Protein AF-A0A9P6PIM6-F1 (afdb_monomer_lite)

Secondary structure (DSSP, 8-state):
------PPP----THHHHHHHHHHHHHHHHHHHHHHHHHHHHH--SHHHHHHHHHHHHHHHHHHHHHHHHHHHTPPP-GGG--PPPTTTS--GGGS--

Structure (mmCIF, N/CA/C/O backbone):
data_AF-A0A9P6PIM6-F1
#
_entry.id   AF-A0A9P6PIM6-F1
#
loop_
_atom_site.group_PDB
_atom_site.id
_atom_site.type_symbol
_atom_site.label_atom_id
_atom_site.label_alt_id
_atom_site.label_comp_id
_atom_site.label_asym_id
_atom_site.label_entity_id
_atom_site.label_seq_id
_atom_site.pdbx_PDB_ins_code
_atom_site.Cartn_x
_atom_site.Cartn_y
_atom_site.Cartn_z
_atom_site.occupancy
_atom_site.B_iso_or_equiv
_atom_site.auth_seq_id
_atom_site.auth_comp_id
_atom_site.auth_asym_id
_atom_site.auth_atom_id
_atom_site.pdbx_PDB_model_num
ATOM 1 N N . MET A 1 1 ? -20.432 -66.071 -6.586 1.00 39.59 1 MET A N 1
ATOM 2 C CA . MET A 1 1 ? -20.628 -64.933 -5.663 1.00 39.59 1 MET A CA 1
ATOM 3 C C . MET A 1 1 ? -19.255 -64.461 -5.221 1.00 39.59 1 MET A C 1
ATOM 5 O O . MET A 1 1 ? -18.660 -65.080 -4.353 1.00 39.59 1 MET A O 1
ATOM 9 N N . THR A 1 2 ? -18.715 -63.444 -5.885 1.00 38.97 2 THR A N 1
ATOM 10 C CA . THR A 1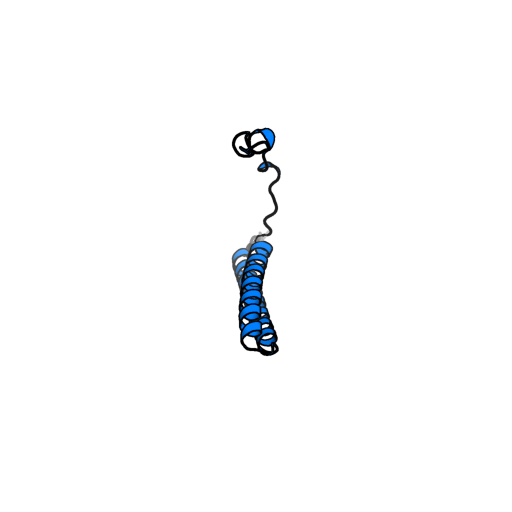 2 ? -17.428 -62.814 -5.556 1.00 38.97 2 THR A CA 1
ATOM 11 C C . THR A 1 2 ? -17.715 -61.350 -5.256 1.00 38.97 2 THR A C 1
ATOM 13 O O . THR A 1 2 ? -18.260 -60.645 -6.100 1.00 38.97 2 THR A O 1
ATOM 16 N N . THR A 1 3 ? -17.454 -60.936 -4.022 1.00 46.47 3 THR A N 1
ATOM 17 C CA . THR A 1 3 ? -17.690 -59.584 -3.512 1.00 46.47 3 THR A CA 1
ATOM 18 C C . THR A 1 3 ? -16.575 -58.659 -3.984 1.00 46.47 3 THR A C 1
ATOM 20 O O . THR A 1 3 ? -15.428 -58.836 -3.576 1.00 46.47 3 THR A O 1
ATOM 23 N N . ASP A 1 4 ? -16.910 -57.695 -4.837 1.00 43.03 4 ASP A N 1
ATOM 24 C CA . ASP A 1 4 ? -15.987 -56.659 -5.293 1.00 43.03 4 ASP A CA 1
ATOM 25 C C . ASP A 1 4 ? -15.936 -55.531 -4.249 1.00 43.03 4 ASP A C 1
ATOM 27 O O . ASP A 1 4 ? -16.953 -54.916 -3.913 1.00 43.03 4 ASP A O 1
ATOM 31 N N . ALA A 1 5 ? -14.760 -55.318 -3.661 1.00 53.12 5 ALA A N 1
ATOM 32 C CA . ALA A 1 5 ? -14.537 -54.319 -2.626 1.00 53.12 5 ALA A CA 1
ATOM 33 C C . ALA A 1 5 ? -14.331 -52.947 -3.284 1.00 53.12 5 ALA A C 1
ATOM 35 O O . ALA A 1 5 ? -13.290 -52.665 -3.873 1.00 53.12 5 ALA A O 1
ATOM 36 N N . THR A 1 6 ? -15.335 -52.078 -3.172 1.00 50.09 6 THR A N 1
ATOM 37 C CA . THR A 1 6 ? -15.270 -50.688 -3.641 1.00 50.09 6 THR A CA 1
ATOM 38 C C . THR A 1 6 ? -14.375 -49.862 -2.711 1.00 50.09 6 THR A C 1
ATOM 40 O O . THR A 1 6 ? -14.775 -49.493 -1.608 1.00 50.09 6 THR A O 1
ATOM 43 N N . THR A 1 7 ? -13.153 -49.563 -3.152 1.00 61.19 7 THR A N 1
ATOM 44 C CA . THR A 1 7 ? -12.252 -48.594 -2.507 1.00 61.19 7 THR A CA 1
ATOM 45 C C . THR A 1 7 ? -12.839 -47.178 -2.629 1.00 61.19 7 THR A C 1
ATOM 47 O O . THR A 1 7 ? -13.164 -46.765 -3.745 1.00 61.19 7 THR A O 1
ATOM 50 N N . PRO A 1 8 ? -12.979 -46.399 -1.538 1.00 57.16 8 PRO A N 1
ATOM 51 C CA . PRO A 1 8 ? -13.518 -45.045 -1.623 1.00 57.16 8 PRO A CA 1
ATOM 52 C C . PRO A 1 8 ? -12.522 -44.102 -2.324 1.00 57.16 8 PRO A C 1
ATOM 54 O O . PRO A 1 8 ? -11.306 -44.275 -2.189 1.00 57.16 8 PRO A O 1
ATOM 57 N N . PRO A 1 9 ? -13.001 -43.086 -3.066 1.00 56.34 9 PRO A N 1
ATOM 58 C CA . PRO A 1 9 ? -12.130 -42.136 -3.741 1.00 56.34 9 PRO A CA 1
ATOM 59 C C . PRO A 1 9 ? -11.296 -41.362 -2.714 1.00 56.34 9 PRO A C 1
ATOM 61 O O . PRO A 1 9 ? -11.819 -40.709 -1.812 1.00 56.34 9 PRO A O 1
ATOM 64 N N . SER A 1 10 ? -9.974 -41.444 -2.868 1.00 56.69 10 SER A N 1
ATOM 65 C CA . SER A 1 10 ? -8.999 -40.670 -2.102 1.00 56.69 10 SER A CA 1
ATOM 66 C C . SER A 1 10 ? -9.262 -39.175 -2.299 1.00 56.69 10 SER A C 1
ATOM 68 O O . SER A 1 10 ? -9.002 -38.617 -3.367 1.00 56.69 10 SER A O 1
ATOM 70 N N . HIS A 1 11 ? -9.788 -38.530 -1.260 1.00 56.22 11 HIS A N 1
ATOM 71 C CA . HIS A 1 11 ? -9.995 -37.090 -1.192 1.00 56.22 11 HIS A CA 1
ATOM 72 C C . HIS A 1 11 ? -8.628 -36.407 -1.044 1.00 56.22 11 HIS A C 1
ATOM 74 O O . HIS A 1 11 ? -8.182 -36.099 0.063 1.00 56.22 11 HIS A O 1
ATOM 80 N N . ARG A 1 12 ? -7.909 -36.238 -2.161 1.00 59.16 12 ARG A N 1
ATOM 81 C CA . ARG A 1 12 ? -6.639 -35.507 -2.174 1.00 59.16 12 ARG A CA 1
ATOM 82 C C . ARG A 1 12 ? -6.909 -34.097 -1.665 1.00 59.16 12 ARG A C 1
ATOM 84 O O . ARG A 1 12 ? -7.738 -33.367 -2.198 1.00 59.16 12 ARG A O 1
ATOM 91 N N . SER A 1 13 ? -6.216 -33.722 -0.602 1.00 55.25 13 SER A N 1
ATOM 92 C CA . SER A 1 13 ? -6.227 -32.385 -0.024 1.00 55.25 13 SER A CA 1
ATOM 93 C C . SER A 1 13 ? -5.627 -31.385 -1.019 1.00 55.25 13 SER A C 1
ATOM 95 O O . SER A 1 13 ? -4.443 -31.067 -0.964 1.00 55.25 13 SER A O 1
ATOM 97 N N . HIS A 1 14 ? -6.444 -30.890 -1.950 1.00 60.50 14 HIS A N 1
ATOM 98 C CA . HIS A 1 14 ? -6.083 -29.887 -2.964 1.00 60.50 14 HIS A CA 1
ATOM 99 C C . HIS A 1 14 ? -5.845 -28.478 -2.384 1.00 60.50 14 HIS A C 1
ATOM 101 O O . HIS A 1 14 ? -5.661 -27.509 -3.121 1.00 60.50 14 HIS A O 1
ATOM 107 N N . THR A 1 15 ? -5.863 -28.335 -1.061 1.00 62.00 15 THR A N 1
ATOM 108 C CA . THR A 1 15 ? -5.831 -27.047 -0.366 1.00 62.00 15 THR A CA 1
ATOM 109 C C . THR A 1 15 ? -4.437 -26.423 -0.358 1.00 62.00 15 THR A C 1
ATOM 111 O O . THR A 1 15 ? -4.320 -25.234 -0.632 1.00 62.00 15 THR A O 1
ATOM 114 N N . LEU A 1 16 ? -3.377 -27.208 -0.134 1.00 62.78 16 LEU A N 1
ATOM 115 C CA . LEU A 1 16 ? -2.008 -26.682 -0.035 1.00 62.78 16 LEU A CA 1
ATOM 116 C C . LEU A 1 16 ? -1.482 -26.176 -1.390 1.00 62.78 16 LEU A C 1
ATOM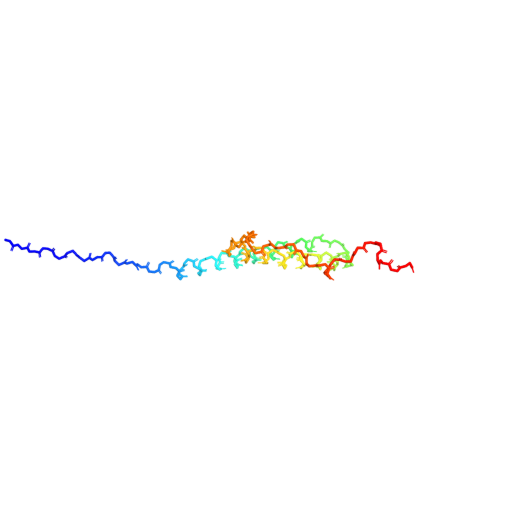 118 O O . LEU A 1 16 ? -1.058 -25.032 -1.508 1.00 62.78 16 LEU A O 1
ATOM 122 N N . SER A 1 17 ? -1.642 -26.979 -2.446 1.00 71.81 17 SER A N 1
ATOM 123 C CA . SER A 1 17 ? -1.216 -26.632 -3.810 1.00 71.81 17 SER A CA 1
ATOM 124 C C . SER A 1 17 ? -1.928 -25.399 -4.381 1.00 71.81 17 SER A C 1
ATOM 126 O O . SER A 1 17 ? -1.359 -24.668 -5.188 1.00 71.81 17 SER A O 1
ATOM 128 N N . THR A 1 18 ? -3.176 -25.158 -3.971 1.00 68.06 18 THR A N 1
ATOM 129 C CA . THR A 1 18 ? -3.957 -23.999 -4.431 1.00 68.06 18 THR A CA 1
ATOM 130 C C . THR A 1 18 ? -3.485 -22.704 -3.764 1.00 68.06 18 THR A C 1
ATOM 132 O O . THR A 1 18 ? -3.407 -21.670 -4.428 1.00 68.06 18 THR A O 1
ATOM 135 N N . LEU A 1 19 ? -3.118 -22.758 -2.478 1.00 70.44 19 LEU A N 1
ATOM 136 C CA . LEU A 1 19 ? -2.565 -21.615 -1.742 1.00 70.44 19 LEU A CA 1
ATOM 137 C C . LEU A 1 19 ? -1.182 -21.218 -2.274 1.00 70.44 19 LEU A C 1
ATOM 139 O O . LEU A 1 19 ? -0.941 -20.037 -2.534 1.00 70.44 19 LEU A O 1
ATOM 143 N N . ASP A 1 20 ? -0.314 -22.202 -2.521 1.00 67.56 20 ASP A N 1
ATOM 144 C CA . ASP A 1 20 ? 1.018 -21.976 -3.095 1.00 67.56 20 ASP A CA 1
ATOM 145 C C . ASP A 1 20 ? 0.932 -21.351 -4.496 1.00 67.56 20 ASP A C 1
ATOM 147 O O . ASP A 1 20 ? 1.651 -20.400 -4.812 1.00 67.56 20 ASP A O 1
ATOM 151 N N . PHE A 1 21 ? -0.005 -21.822 -5.327 1.00 75.81 21 PHE A N 1
ATOM 152 C CA . PHE A 1 21 ? -0.242 -21.261 -6.656 1.00 75.81 21 PHE A CA 1
ATOM 153 C C . PHE A 1 21 ? -0.720 -19.802 -6.600 1.00 75.81 21 PHE A C 1
ATOM 155 O O . PHE A 1 21 ? -0.222 -18.949 -7.341 1.00 75.81 21 PHE A O 1
ATOM 162 N N . GLN A 1 22 ? -1.657 -19.478 -5.704 1.00 76.75 22 GLN A N 1
ATOM 163 C CA . GLN A 1 22 ? -2.138 -18.104 -5.534 1.00 76.75 22 GLN A CA 1
ATOM 164 C C . GLN A 1 22 ? -1.030 -17.166 -5.040 1.00 76.75 22 GLN A C 1
ATOM 166 O O . GLN A 1 22 ? -0.890 -16.058 -5.571 1.00 76.75 22 GLN A O 1
ATOM 171 N N . GLY A 1 23 ? -0.203 -17.617 -4.093 1.00 79.44 23 GLY A N 1
ATOM 172 C CA . GLY A 1 23 ? 0.975 -16.881 -3.634 1.00 79.44 23 GLY A CA 1
ATOM 173 C C . GLY A 1 23 ? 1.977 -16.623 -4.763 1.00 79.44 23 GLY A C 1
ATOM 174 O O . GLY A 1 23 ? 2.374 -15.477 -4.983 1.00 79.44 23 GLY A O 1
ATOM 175 N N . ALA A 1 24 ? 2.315 -17.656 -5.541 1.00 80.06 24 ALA A N 1
ATOM 176 C CA . ALA A 1 24 ? 3.230 -17.551 -6.677 1.00 80.06 24 ALA A CA 1
ATOM 177 C C . ALA A 1 24 ? 2.705 -16.601 -7.769 1.00 80.06 24 ALA A C 1
ATOM 179 O O . ALA A 1 24 ? 3.450 -15.756 -8.269 1.00 80.06 24 ALA A O 1
ATOM 180 N N . SER A 1 25 ? 1.411 -16.681 -8.099 1.00 85.06 25 SER A N 1
ATOM 181 C CA . SER A 1 25 ? 0.774 -15.786 -9.076 1.00 85.06 25 SER A CA 1
ATOM 182 C C . SER A 1 25 ? 0.796 -14.318 -8.629 1.00 85.06 25 SER A C 1
ATOM 184 O O . SER A 1 25 ? 1.089 -13.427 -9.428 1.00 85.06 25 SER A O 1
ATOM 186 N N . SER A 1 26 ? 0.573 -14.062 -7.335 1.00 89.56 26 SER A N 1
ATOM 187 C CA . SER A 1 26 ? 0.605 -12.716 -6.754 1.00 89.56 26 SER A CA 1
ATOM 188 C C . SER A 1 26 ? 2.024 -12.148 -6.734 1.00 89.56 26 SER A C 1
ATOM 190 O O . SER A 1 26 ? 2.230 -10.991 -7.097 1.00 89.56 26 SER A O 1
ATOM 192 N N . ALA A 1 27 ? 3.017 -12.969 -6.382 1.00 89.44 27 ALA A N 1
ATOM 193 C CA . ALA A 1 27 ? 4.425 -12.586 -6.424 1.00 89.44 27 ALA A CA 1
ATOM 194 C C . ALA A 1 27 ? 4.886 -12.256 -7.854 1.00 89.44 27 ALA A C 1
ATOM 196 O O . ALA A 1 27 ? 5.565 -11.251 -8.072 1.00 89.44 27 ALA A O 1
ATOM 197 N N . ALA A 1 28 ? 4.469 -13.051 -8.846 1.00 93.12 28 ALA A N 1
ATOM 198 C CA . ALA A 1 28 ? 4.749 -12.774 -10.252 1.00 93.12 28 ALA A CA 1
ATOM 199 C C . ALA A 1 28 ? 4.144 -11.430 -10.698 1.00 93.12 28 ALA A C 1
ATOM 201 O O . ALA A 1 28 ? 4.845 -10.604 -11.284 1.00 93.12 28 ALA A O 1
ATOM 202 N N . ALA A 1 29 ? 2.878 -11.168 -10.357 1.00 92.31 29 ALA A N 1
ATOM 203 C CA . ALA A 1 29 ? 2.215 -9.901 -10.665 1.00 92.31 29 ALA A CA 1
ATOM 204 C C . ALA A 1 29 ? 2.898 -8.695 -9.989 1.00 92.31 29 ALA A C 1
ATOM 206 O O . ALA A 1 29 ? 3.080 -7.654 -10.624 1.00 92.31 29 ALA A O 1
ATOM 207 N N . ALA A 1 30 ? 3.324 -8.833 -8.729 1.00 94.12 30 ALA A N 1
ATOM 208 C CA . ALA A 1 30 ? 4.063 -7.796 -8.010 1.00 94.12 30 ALA A CA 1
ATOM 209 C C . ALA A 1 30 ? 5.410 -7.474 -8.680 1.00 94.12 30 ALA A C 1
ATOM 211 O O . ALA A 1 30 ? 5.766 -6.304 -8.828 1.00 94.12 30 ALA A O 1
ATOM 212 N N . ASN A 1 31 ? 6.138 -8.490 -9.146 1.00 95.38 31 ASN A N 1
ATOM 213 C CA . ASN A 1 31 ? 7.411 -8.293 -9.840 1.00 95.38 31 ASN A CA 1
ATOM 214 C C . ASN A 1 31 ? 7.239 -7.553 -11.171 1.00 95.38 31 ASN A C 1
ATOM 216 O O . ASN A 1 31 ? 7.993 -6.620 -11.452 1.00 95.38 31 ASN A O 1
ATOM 220 N N . VAL A 1 32 ? 6.229 -7.921 -11.966 1.00 97.12 32 VAL A N 1
ATOM 221 C CA . VAL A 1 32 ? 5.910 -7.218 -13.219 1.00 97.12 32 VAL A CA 1
ATOM 222 C C . VAL A 1 32 ? 5.558 -5.758 -12.936 1.00 97.12 32 VAL A C 1
ATOM 224 O O . VAL A 1 32 ? 6.133 -4.863 -13.551 1.00 97.12 32 VAL A O 1
ATOM 227 N N . MET A 1 33 ? 4.696 -5.502 -11.946 1.00 96.81 33 MET A N 1
ATO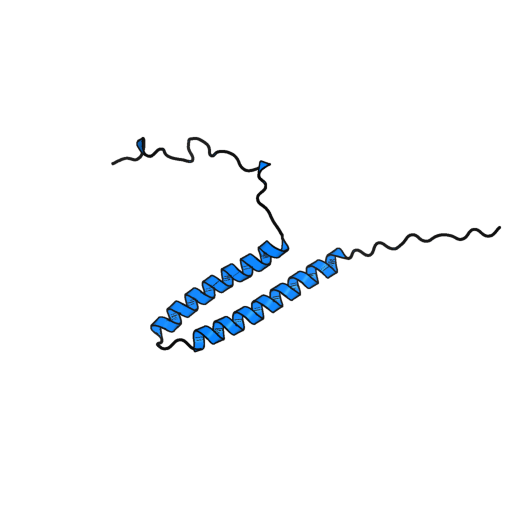M 228 C CA . MET A 1 33 ? 4.319 -4.140 -11.564 1.00 96.81 33 MET A CA 1
ATOM 229 C C . MET A 1 33 ? 5.538 -3.304 -11.161 1.00 96.81 33 MET A C 1
ATOM 231 O O . MET A 1 33 ? 5.700 -2.181 -11.627 1.00 96.81 33 MET A O 1
ATOM 235 N N . ARG A 1 34 ? 6.443 -3.850 -10.341 1.00 96.44 34 ARG A N 1
ATOM 236 C CA . ARG A 1 34 ? 7.660 -3.141 -9.922 1.00 96.44 34 ARG A CA 1
ATOM 237 C C . ARG A 1 34 ? 8.544 -2.752 -11.108 1.00 96.44 34 ARG A C 1
ATOM 239 O O . ARG A 1 34 ? 9.081 -1.646 -11.130 1.00 96.44 34 ARG A O 1
ATOM 246 N N . THR A 1 35 ? 8.688 -3.645 -12.082 1.00 97.56 35 THR A N 1
ATOM 247 C CA . THR A 1 35 ? 9.451 -3.379 -13.308 1.00 97.56 35 THR A CA 1
ATOM 248 C C . THR A 1 35 ? 8.834 -2.237 -14.112 1.00 97.56 35 THR A C 1
ATOM 250 O O . THR A 1 35 ? 9.551 -1.311 -14.495 1.00 97.56 35 THR A O 1
ATOM 253 N N . GLU A 1 36 ? 7.515 -2.243 -14.308 1.00 97.81 36 GLU A N 1
ATOM 254 C CA . GLU A 1 36 ? 6.828 -1.178 -15.046 1.00 97.81 36 GLU A CA 1
ATOM 255 C C . GLU A 1 36 ? 6.890 0.170 -14.314 1.00 97.81 36 GLU A C 1
ATOM 257 O O . GLU A 1 36 ? 7.162 1.197 -14.931 1.00 97.81 36 GLU A O 1
ATOM 262 N N . LEU A 1 37 ? 6.749 0.187 -12.986 1.00 97.38 37 LEU A N 1
ATOM 263 C CA . LEU A 1 37 ? 6.899 1.416 -12.198 1.00 97.38 37 LEU A CA 1
ATOM 264 C C . LEU A 1 37 ? 8.312 1.999 -12.318 1.00 97.38 37 LEU A C 1
ATOM 266 O O . LEU A 1 37 ? 8.469 3.204 -12.510 1.00 97.38 37 LEU A O 1
ATOM 270 N N . ASN A 1 38 ? 9.347 1.156 -12.280 1.00 96.81 38 ASN A N 1
ATOM 271 C CA . ASN A 1 38 ? 10.724 1.599 -12.505 1.00 96.81 38 ASN A CA 1
ATOM 272 C C . ASN A 1 38 ? 10.915 2.179 -13.912 1.00 96.81 38 ASN A C 1
ATOM 274 O O . ASN A 1 38 ? 11.619 3.177 -14.078 1.00 96.81 38 ASN A O 1
ATOM 278 N N . ARG A 1 39 ? 10.263 1.589 -14.921 1.00 97.56 39 ARG A N 1
ATOM 279 C CA . ARG A 1 39 ? 10.266 2.111 -16.290 1.00 97.56 39 ARG A CA 1
ATOM 280 C C . ARG A 1 39 ? 9.611 3.491 -16.370 1.00 97.56 39 ARG A C 1
ATOM 282 O O . ARG A 1 39 ? 10.157 4.362 -17.039 1.00 97.56 39 ARG A O 1
ATOM 289 N N . LEU A 1 40 ? 8.496 3.710 -15.671 1.00 96.56 40 LEU A N 1
ATOM 290 C CA . LEU A 1 40 ? 7.843 5.022 -15.604 1.00 96.56 40 LEU A CA 1
ATOM 291 C C .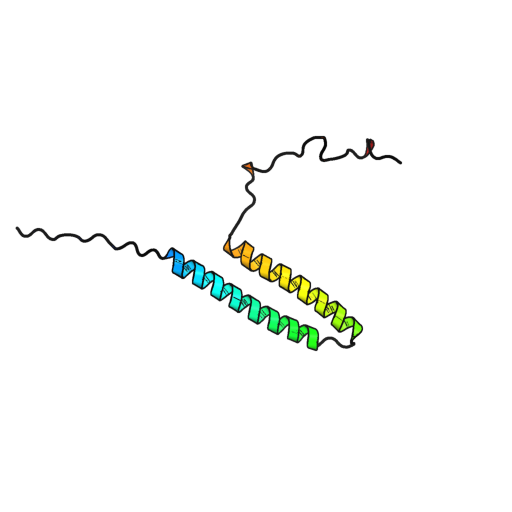 LEU A 1 40 ? 8.730 6.059 -14.905 1.00 96.56 40 LEU A C 1
ATOM 293 O O . LEU A 1 40 ? 8.904 7.160 -15.418 1.00 96.56 40 LEU A O 1
ATOM 297 N N . ILE A 1 41 ? 9.362 5.695 -13.785 1.00 97.00 41 ILE A N 1
ATOM 298 C CA . ILE A 1 41 ? 10.294 6.578 -13.061 1.00 97.00 41 ILE A CA 1
ATOM 299 C C . ILE A 1 41 ? 11.457 7.011 -13.962 1.00 97.00 41 ILE A C 1
ATOM 301 O O . ILE A 1 41 ? 11.867 8.171 -13.927 1.00 97.00 41 ILE A O 1
ATOM 305 N N . ALA A 1 42 ? 11.973 6.107 -14.798 1.00 96.00 42 ALA A N 1
ATOM 306 C CA . ALA A 1 42 ? 13.070 6.402 -15.718 1.00 96.00 42 ALA A CA 1
ATOM 307 C C . ALA A 1 42 ? 12.695 7.396 -16.836 1.00 96.00 42 ALA A C 1
ATOM 309 O O . ALA A 1 42 ? 13.585 8.003 -17.429 1.00 96.00 42 ALA A O 1
ATOM 310 N N . GLN A 1 43 ? 11.404 7.575 -17.132 1.00 96.50 43 GLN A N 1
ATOM 311 C CA . GLN A 1 43 ? 10.926 8.506 -18.161 1.00 96.50 43 GLN A CA 1
ATOM 312 C C . GLN A 1 43 ? 10.748 9.941 -17.643 1.00 96.50 43 GLN A C 1
ATOM 314 O O . GLN A 1 43 ? 10.608 10.867 -18.445 1.00 96.50 43 GLN A O 1
ATOM 319 N N . VAL A 1 44 ? 10.769 10.144 -16.322 1.00 96.19 44 VAL A N 1
ATOM 320 C CA . VAL A 1 44 ? 10.615 11.469 -15.714 1.00 96.19 44 VAL A CA 1
ATOM 321 C C . VAL A 1 44 ? 11.889 12.288 -15.904 1.00 96.19 44 VAL A C 1
ATOM 323 O O . VAL A 1 44 ? 12.991 11.872 -15.541 1.00 96.19 44 VAL A O 1
ATOM 326 N N . LYS A 1 45 ? 11.727 13.482 -16.477 1.00 95.00 45 LYS A N 1
ATOM 327 C CA . LYS A 1 45 ? 12.800 14.467 -16.645 1.00 95.00 45 LYS A CA 1
ATOM 328 C C . LYS A 1 45 ? 12.949 15.286 -15.365 1.00 95.00 45 LYS A C 1
ATOM 330 O O . LYS A 1 45 ? 11.958 15.596 -14.721 1.00 95.00 45 LYS A O 1
ATOM 335 N N . GLY A 1 46 ? 14.178 15.685 -15.050 1.00 93.69 46 GLY A N 1
ATOM 336 C CA . GLY A 1 46 ? 14.476 16.459 -13.843 1.00 93.69 46 GLY A CA 1
ATOM 337 C C . GLY A 1 46 ? 14.637 15.570 -12.609 1.00 93.69 46 GLY A C 1
ATOM 338 O O . GLY A 1 46 ? 13.839 14.678 -12.337 1.00 93.69 46 GLY A O 1
ATOM 339 N N . GLU A 1 47 ? 15.715 15.785 -11.857 1.00 92.00 47 GLU A N 1
ATOM 340 C CA . GLU A 1 47 ? 16.034 14.948 -10.696 1.00 92.00 47 GLU A CA 1
ATOM 341 C C . GLU A 1 47 ? 15.046 15.140 -9.535 1.00 92.00 47 GLU A C 1
ATOM 343 O O . GLU A 1 47 ? 14.668 14.162 -8.890 1.00 92.00 47 GLU A O 1
ATOM 348 N N . GLY A 1 48 ? 14.590 16.377 -9.307 1.00 94.25 48 GLY A N 1
ATOM 349 C CA . GLY A 1 48 ? 13.608 16.697 -8.267 1.00 94.25 48 GLY A CA 1
ATOM 350 C C . GLY A 1 48 ? 12.274 15.987 -8.493 1.00 94.25 48 GLY A C 1
ATOM 351 O O . GLY A 1 48 ? 11.823 15.228 -7.633 1.00 94.25 48 GLY A O 1
ATOM 352 N N . ASP A 1 49 ? 11.698 16.155 -9.683 1.00 93.88 49 ASP A N 1
ATOM 353 C CA . ASP A 1 49 ? 10.414 15.551 -10.054 1.00 93.88 49 ASP A CA 1
ATOM 354 C C . ASP A 1 49 ? 10.497 14.023 -10.079 1.00 93.88 49 ASP A C 1
ATOM 356 O O . ASP A 1 49 ? 9.600 13.337 -9.589 1.00 93.88 49 ASP A O 1
ATOM 360 N N . ARG A 1 50 ? 11.620 13.466 -10.554 1.00 96.94 50 ARG A N 1
ATOM 361 C CA . ARG A 1 50 ? 11.853 12.018 -10.539 1.00 96.94 50 ARG A CA 1
ATOM 362 C C . ARG A 1 50 ? 11.872 11.450 -9.122 1.00 96.94 50 ARG A C 1
ATOM 364 O O . ARG A 1 50 ? 11.346 10.360 -8.910 1.00 96.94 50 ARG A O 1
ATOM 371 N N . LYS A 1 51 ? 12.445 12.162 -8.145 1.00 96.69 51 LYS A N 1
ATOM 372 C CA . LYS A 1 51 ? 12.466 11.722 -6.740 1.00 96.69 51 LYS A CA 1
ATOM 373 C C . LYS A 1 51 ? 11.070 11.743 -6.113 1.00 96.69 51 LYS A C 1
ATOM 375 O O . LYS A 1 51 ? 10.723 10.809 -5.390 1.00 96.69 51 LYS A O 1
ATOM 380 N N . LEU A 1 52 ? 10.274 12.777 -6.396 1.00 96.38 52 LEU A N 1
ATOM 381 C CA . LEU A 1 52 ? 8.882 12.863 -5.942 1.00 96.38 52 LEU A CA 1
ATOM 382 C C . LEU A 1 52 ? 8.046 11.731 -6.545 1.00 96.38 52 LEU A C 1
ATOM 384 O O . LEU A 1 52 ? 7.425 10.963 -5.812 1.00 96.38 52 LEU A O 1
ATOM 388 N N . PHE A 1 53 ? 8.135 11.549 -7.861 1.00 97.38 53 PHE A N 1
ATOM 389 C CA . PHE A 1 53 ? 7.415 10.496 -8.564 1.00 97.38 53 PHE A CA 1
ATOM 390 C C . PHE A 1 53 ? 7.847 9.091 -8.118 1.00 97.38 53 PHE A C 1
ATOM 392 O O . PHE A 1 53 ? 7.013 8.211 -7.930 1.00 97.38 53 PHE A O 1
ATOM 399 N N . GLN A 1 54 ? 9.140 8.868 -7.857 1.00 97.31 54 GLN A N 1
ATOM 400 C CA . GLN A 1 54 ? 9.630 7.609 -7.288 1.00 97.31 54 GLN A CA 1
ATOM 401 C C . GLN A 1 54 ? 8.979 7.294 -5.933 1.00 97.31 54 GLN A C 1
ATOM 403 O O . GLN A 1 54 ? 8.647 6.136 -5.671 1.00 97.31 54 GLN A O 1
ATOM 408 N N . ASN A 1 55 ? 8.779 8.303 -5.081 1.00 97.62 55 ASN A N 1
ATOM 409 C CA 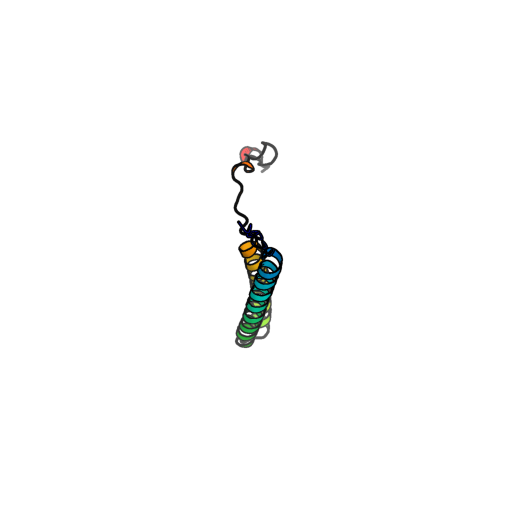. ASN A 1 55 ? 8.084 8.130 -3.807 1.00 97.62 55 ASN A CA 1
ATOM 410 C C . ASN A 1 55 ? 6.605 7.763 -4.025 1.00 97.62 55 ASN A C 1
ATOM 412 O O . ASN A 1 55 ? 6.105 6.809 -3.431 1.00 97.62 55 ASN A O 1
ATOM 416 N N . GLU A 1 56 ? 5.918 8.456 -4.935 1.00 97.69 56 GLU A N 1
ATOM 417 C CA . GLU A 1 56 ? 4.524 8.162 -5.291 1.00 97.69 56 GLU A CA 1
ATOM 418 C C . GLU A 1 56 ? 4.351 6.743 -5.848 1.00 97.69 56 GLU A C 1
ATOM 420 O O . GLU A 1 56 ? 3.463 6.012 -5.406 1.00 97.69 56 GLU A O 1
ATOM 425 N N . MET A 1 57 ? 5.231 6.306 -6.754 1.00 98.25 57 MET A N 1
ATOM 426 C CA . MET A 1 57 ? 5.214 4.945 -7.301 1.00 98.25 57 MET A CA 1
ATOM 427 C C . MET A 1 57 ? 5.525 3.892 -6.230 1.00 98.25 57 MET A C 1
ATOM 429 O O . MET A 1 57 ? 4.935 2.811 -6.239 1.00 98.25 57 MET A O 1
ATOM 433 N N . GLY A 1 58 ? 6.399 4.208 -5.267 1.00 96.88 58 GLY A N 1
ATOM 434 C CA . GLY A 1 58 ? 6.634 3.375 -4.087 1.00 96.88 58 GLY A CA 1
ATOM 435 C C . GLY A 1 58 ? 5.377 3.217 -3.224 1.00 96.88 58 GLY A C 1
ATOM 436 O O . GLY A 1 58 ? 4.998 2.095 -2.884 1.00 96.88 58 GLY A O 1
ATOM 437 N N . ASN A 1 59 ? 4.680 4.320 -2.937 1.00 97.88 59 ASN A N 1
ATOM 438 C CA . ASN A 1 59 ? 3.419 4.312 -2.188 1.00 97.88 59 ASN A CA 1
ATOM 439 C C . ASN A 1 59 ? 2.321 3.533 -2.922 1.00 97.88 59 ASN A C 1
ATOM 441 O O . ASN A 1 59 ? 1.612 2.727 -2.316 1.00 97.88 59 ASN A O 1
ATOM 445 N N . PHE A 1 60 ? 2.213 3.711 -4.238 1.00 98.06 60 PHE A N 1
ATOM 446 C CA . PHE A 1 60 ? 1.308 2.927 -5.071 1.00 98.06 60 PHE A CA 1
ATOM 447 C C . PHE A 1 60 ? 1.636 1.429 -5.008 1.00 98.06 60 PHE A C 1
ATOM 449 O O . PHE A 1 60 ? 0.738 0.609 -4.818 1.00 98.06 60 PHE A O 1
ATOM 456 N N . PHE A 1 61 ? 2.915 1.056 -5.095 1.00 97.50 61 PHE A N 1
ATOM 457 C CA . PHE A 1 61 ? 3.336 -0.342 -5.018 1.00 97.50 61 PHE A CA 1
ATOM 458 C C . PHE A 1 61 ? 2.973 -0.994 -3.674 1.00 97.50 61 PHE A C 1
ATOM 460 O O . PHE A 1 61 ? 2.545 -2.151 -3.641 1.00 97.50 61 PHE A O 1
ATOM 467 N N . LEU A 1 62 ? 3.079 -0.255 -2.564 1.00 97.00 62 LEU A N 1
ATOM 468 C CA . LEU A 1 62 ? 2.613 -0.719 -1.252 1.00 97.00 62 LEU A CA 1
ATOM 469 C C . LEU A 1 62 ? 1.104 -1.013 -1.262 1.00 97.00 62 LEU A C 1
ATOM 471 O O . LEU A 1 62 ? 0.679 -2.080 -0.811 1.00 97.00 62 LEU A O 1
ATOM 475 N N . LEU A 1 63 ? 0.296 -0.106 -1.820 1.00 96.94 63 LEU A N 1
ATOM 476 C CA . LEU A 1 63 ? -1.152 -0.296 -1.946 1.00 96.94 63 LEU A CA 1
ATOM 477 C C . LEU A 1 63 ? -1.507 -1.468 -2.869 1.00 96.94 63 LEU A C 1
ATOM 479 O O . LEU A 1 63 ? -2.427 -2.223 -2.557 1.00 96.94 63 LEU A O 1
ATOM 483 N N . PHE A 1 64 ? -0.767 -1.655 -3.963 1.00 96.50 64 PHE A N 1
ATOM 484 C CA . PHE A 1 64 ? -0.963 -2.761 -4.898 1.00 96.50 64 PHE A CA 1
ATOM 485 C C . PHE A 1 64 ? -0.690 -4.123 -4.248 1.00 96.50 64 PHE A C 1
ATOM 487 O O . PHE A 1 64 ? -1.503 -5.039 -4.371 1.00 96.50 64 PHE A O 1
ATOM 494 N N . ASN A 1 65 ? 0.399 -4.248 -3.483 1.00 94.00 65 ASN A N 1
ATOM 495 C CA . ASN A 1 65 ? 0.687 -5.476 -2.736 1.00 94.00 65 ASN A CA 1
ATOM 496 C C . ASN A 1 65 ? -0.373 -5.761 -1.673 1.00 94.00 65 ASN A C 1
ATOM 498 O O . ASN A 1 65 ? -0.830 -6.898 -1.547 1.00 94.00 65 ASN A O 1
ATOM 502 N N . ARG A 1 66 ? -0.815 -4.728 -0.942 1.00 93.19 66 ARG A N 1
ATOM 503 C CA . ARG A 1 66 ? -1.934 -4.868 -0.004 1.00 93.19 66 ARG A CA 1
ATOM 504 C C . ARG A 1 66 ? -3.193 -5.343 -0.728 1.00 93.19 66 ARG A C 1
ATOM 506 O O . ARG A 1 66 ? -3.864 -6.239 -0.236 1.00 93.19 66 ARG A O 1
ATOM 513 N N . TRP A 1 67 ? -3.505 -4.788 -1.897 1.00 92.44 67 TRP A N 1
ATOM 514 C CA . TRP A 1 67 ? -4.654 -5.218 -2.692 1.00 92.44 67 TRP A CA 1
ATOM 515 C C . TRP A 1 67 ? -4.549 -6.682 -3.131 1.00 92.44 67 TRP A C 1
ATOM 517 O O . TRP A 1 67 ? -5.530 -7.404 -2.988 1.00 92.44 67 TRP A O 1
ATOM 527 N N . LEU A 1 68 ? -3.386 -7.154 -3.597 1.00 92.12 68 LEU A N 1
ATOM 528 C CA . LEU A 1 68 ? -3.184 -8.573 -3.927 1.00 92.12 68 LEU A CA 1
ATOM 529 C C . LEU A 1 68 ? -3.435 -9.478 -2.710 1.00 92.12 68 LEU A C 1
ATOM 531 O O . LEU A 1 68 ? -4.132 -10.487 -2.829 1.00 92.12 68 LEU A O 1
ATOM 535 N N . ALA A 1 69 ? -2.920 -9.087 -1.540 1.00 88.44 69 ALA A N 1
ATOM 536 C CA . ALA A 1 69 ? -3.093 -9.828 -0.294 1.00 88.44 69 ALA A CA 1
ATOM 537 C C . ALA A 1 69 ? -4.547 -9.834 0.209 1.00 88.44 69 ALA A C 1
ATOM 539 O O . ALA A 1 69 ? -5.028 -10.854 0.692 1.00 88.44 69 ALA A O 1
ATOM 540 N N . GLU A 1 70 ? -5.270 -8.720 0.102 1.00 89.31 70 GLU A N 1
ATOM 541 C CA . GLU A 1 70 ? -6.675 -8.655 0.525 1.00 89.31 70 GLU A CA 1
ATOM 542 C C . GLU A 1 70 ? -7.613 -9.318 -0.492 1.00 89.31 70 GLU A C 1
ATOM 544 O O . GLU A 1 70 ? -8.595 -9.957 -0.112 1.00 89.31 70 GLU A O 1
ATOM 549 N N . LYS A 1 71 ? -7.284 -9.253 -1.787 1.00 86.94 71 LYS A N 1
ATOM 550 C CA . LYS A 1 71 ? -8.028 -9.938 -2.847 1.00 86.94 71 LYS A CA 1
ATOM 551 C C . LYS A 1 71 ? -7.999 -11.456 -2.673 1.00 86.94 71 LYS A C 1
ATOM 553 O O . LYS A 1 71 ? -9.024 -12.089 -2.910 1.00 86.94 71 LYS A O 1
ATOM 558 N N . SER A 1 72 ? -6.864 -12.038 -2.270 1.00 82.44 72 SER A N 1
ATOM 559 C CA . SER A 1 72 ? -6.764 -13.486 -2.034 1.00 82.44 72 SER A CA 1
ATOM 560 C C . SER A 1 72 ? -7.540 -13.933 -0.794 1.00 82.44 72 SER A C 1
ATOM 562 O O . SER A 1 72 ? -8.161 -14.992 -0.819 1.00 82.44 72 SER A O 1
ATOM 564 N N . LYS A 1 73 ? -7.567 -13.111 0.265 1.00 85.56 73 LYS A N 1
ATOM 565 C CA . LYS A 1 73 ? -8.377 -13.368 1.466 1.00 85.56 73 LYS A CA 1
ATOM 566 C C . LYS A 1 73 ? -9.877 -13.255 1.194 1.00 85.56 73 LYS A C 1
ATOM 568 O O . LYS A 1 73 ? -10.664 -13.947 1.832 1.00 85.56 73 LYS A O 1
ATOM 573 N N . GLY A 1 74 ? -10.280 -12.362 0.286 1.00 83.50 74 GLY A N 1
ATOM 574 C CA . GLY A 1 74 ? -11.688 -12.130 -0.043 1.00 83.50 74 GLY A CA 1
ATOM 575 C C . GLY A 1 74 ? -12.513 -11.595 1.132 1.00 83.50 74 GLY A C 1
ATOM 576 O O . GLY A 1 74 ? -13.738 -11.727 1.122 1.00 83.50 74 GLY A O 1
ATOM 577 N N . THR A 1 75 ? -11.858 -11.018 2.148 1.00 81.81 75 THR A N 1
ATOM 578 C CA . THR A 1 75 ? -12.502 -10.516 3.363 1.00 81.81 75 THR A CA 1
ATOM 579 C C . THR A 1 75 ? -13.520 -9.442 3.000 1.00 81.81 75 THR A C 1
ATOM 581 O O . THR A 1 75 ? -13.178 -8.405 2.432 1.00 81.81 75 THR A O 1
ATOM 584 N N . LYS A 1 76 ? -14.785 -9.687 3.335 1.00 88.00 76 LYS A N 1
ATOM 585 C CA . LYS A 1 76 ? -15.861 -8.699 3.226 1.00 88.00 76 LYS A CA 1
ATOM 586 C C . LYS A 1 76 ? -16.129 -8.087 4.594 1.00 88.00 76 LYS A C 1
ATOM 588 O O . LYS A 1 76 ? -15.793 -8.678 5.619 1.00 88.00 76 LYS A O 1
ATOM 593 N N . ILE A 1 77 ? -16.741 -6.905 4.597 1.00 91.50 77 ILE A N 1
ATOM 594 C CA . ILE A 1 77 ? -17.253 -6.306 5.829 1.00 91.50 77 ILE A CA 1
ATOM 595 C C . ILE A 1 77 ? -18.310 -7.250 6.405 1.00 91.50 77 ILE A C 1
ATOM 597 O O . ILE A 1 77 ? -19.261 -7.623 5.718 1.00 91.50 77 ILE A O 1
ATOM 601 N N . ASP A 1 78 ? -18.103 -7.637 7.657 1.00 93.38 78 ASP A N 1
ATOM 602 C CA . ASP A 1 78 ? -19.064 -8.382 8.456 1.00 93.38 78 ASP A CA 1
ATOM 603 C C . ASP A 1 78 ? -20.015 -7.378 9.115 1.00 93.38 78 ASP A C 1
ATOM 605 O O . ASP A 1 78 ? -19.655 -6.715 10.091 1.00 93.38 78 ASP A O 1
ATOM 609 N N . TRP A 1 79 ? -21.201 -7.214 8.527 1.00 94.56 79 TRP A N 1
ATOM 610 C CA . TRP A 1 79 ? -22.180 -6.217 8.961 1.00 94.56 79 TRP A CA 1
ATOM 611 C C . TRP A 1 79 ? -22.706 -6.469 10.375 1.00 94.56 79 TRP A C 1
ATOM 613 O O . TRP A 1 79 ? -23.021 -5.505 11.066 1.00 94.56 79 TRP A O 1
ATOM 623 N N . ASP A 1 80 ? -22.701 -7.716 10.851 1.00 95.06 80 ASP A N 1
ATOM 624 C CA . ASP A 1 80 ? -23.168 -8.062 12.200 1.00 95.06 80 ASP A CA 1
ATOM 625 C C . ASP A 1 80 ? -22.220 -7.538 13.294 1.00 95.06 80 ASP A C 1
ATOM 627 O O . ASP A 1 80 ? -22.604 -7.366 14.455 1.00 95.06 80 ASP A O 1
ATOM 631 N N . LYS A 1 81 ? -20.963 -7.247 12.931 1.00 94.19 81 LYS A N 1
ATOM 632 C CA . LYS A 1 81 ? -19.959 -6.650 13.825 1.00 94.19 81 LYS A CA 1
ATOM 633 C C . LYS A 1 81 ? -19.958 -5.125 13.803 1.00 94.19 81 LYS A C 1
ATOM 635 O O . LYS A 1 81 ? -19.302 -4.516 14.650 1.00 94.19 81 LYS A O 1
ATOM 640 N N . VAL A 1 82 ? -20.662 -4.500 12.862 1.00 93.38 82 VAL A N 1
ATOM 641 C CA . VAL A 1 82 ? -20.742 -3.041 12.762 1.00 93.38 82 VAL A CA 1
ATOM 642 C C . VAL A 1 82 ? -21.755 -2.537 13.787 1.00 93.38 82 VAL A C 1
ATOM 644 O O . VAL A 1 82 ? -22.939 -2.849 13.717 1.00 93.38 82 VAL A O 1
ATOM 647 N N . LYS A 1 83 ? -21.286 -1.749 14.756 1.00 93.62 83 LYS A N 1
ATOM 648 C CA . LYS A 1 83 ? -22.118 -1.138 15.800 1.00 93.62 83 LYS A CA 1
ATOM 649 C C . LYS A 1 83 ? -21.988 0.375 15.752 1.00 93.62 83 LYS A C 1
ATOM 651 O O . LYS A 1 83 ? -20.942 0.890 15.356 1.00 93.62 83 LYS A O 1
ATOM 656 N N . SER A 1 84 ? -23.039 1.072 16.178 1.00 93.06 84 SER A N 1
ATOM 657 C CA . SER A 1 84 ? -22.960 2.514 16.390 1.00 93.06 84 SER A CA 1
ATOM 658 C C . SER A 1 84 ? -21.851 2.827 17.400 1.00 93.06 84 SER A C 1
ATOM 660 O O . SER A 1 84 ? -21.720 2.105 18.395 1.00 93.06 84 SER A O 1
ATOM 662 N N . PRO A 1 85 ? -21.052 3.873 17.152 1.00 92.69 85 PRO A N 1
ATOM 663 C CA . PRO A 1 85 ? -20.035 4.310 18.097 1.00 92.69 85 PRO A CA 1
ATOM 664 C C . PRO A 1 85 ? -20.693 4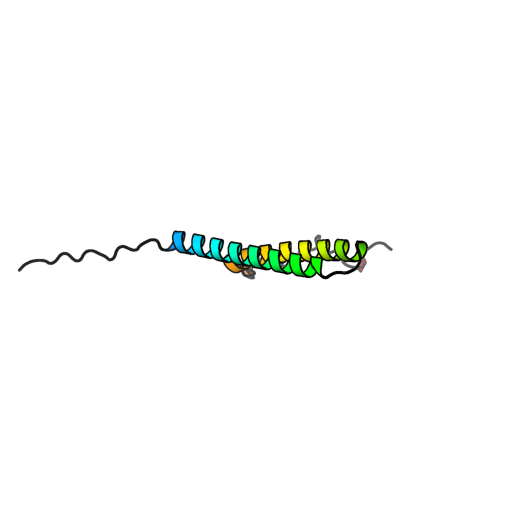.766 19.412 1.00 92.69 85 PRO A C 1
ATOM 666 O O . PRO A 1 85 ? -21.804 5.304 19.377 1.00 92.69 85 PRO A O 1
ATOM 669 N N . PRO A 1 86 ? -20.040 4.551 20.566 1.00 90.50 86 PRO A N 1
ATOM 670 C CA . PRO A 1 86 ? -20.503 5.067 21.846 1.00 90.50 86 PRO A CA 1
ATOM 671 C C . PRO A 1 86 ? -20.373 6.600 21.909 1.00 90.50 86 PRO A C 1
ATOM 673 O O . PRO A 1 86 ? -19.632 7.213 21.136 1.00 90.50 86 PRO A O 1
ATOM 676 N N . GLU A 1 87 ? -21.126 7.223 22.821 1.00 85.88 87 GLU A N 1
ATOM 677 C CA . GLU A 1 87 ? -21.259 8.688 22.929 1.00 85.88 87 GLU A CA 1
ATOM 678 C C . GLU A 1 87 ? -19.932 9.412 23.207 1.00 85.88 87 GLU A C 1
ATOM 680 O O . GLU A 1 87 ? -19.780 10.584 22.874 1.00 85.88 87 GLU A O 1
ATOM 685 N N . ASP A 1 88 ? -18.952 8.719 23.781 1.00 87.38 88 ASP A N 1
ATOM 686 C CA . ASP A 1 88 ? -17.613 9.227 24.074 1.00 87.38 88 ASP A CA 1
ATOM 687 C C . ASP A 1 88 ? -16.662 9.191 22.864 1.00 87.38 88 ASP A C 1
ATOM 689 O O . ASP A 1 88 ? -15.653 9.897 22.855 1.00 87.38 88 ASP A O 1
ATOM 693 N N . GLN A 1 89 ? -16.971 8.412 21.821 1.00 90.38 89 GLN A N 1
ATOM 694 C CA . GLN A 1 89 ? -16.115 8.278 20.638 1.00 90.38 89 GLN A CA 1
ATOM 695 C C . GLN A 1 89 ? -16.342 9.396 19.606 1.00 90.38 89 GLN A C 1
ATOM 697 O O . GLN A 1 89 ? -15.457 9.676 18.794 1.00 90.38 89 GLN A O 1
ATOM 702 N N . ILE A 1 90 ? -17.512 10.044 19.625 1.00 91.31 90 ILE A N 1
ATOM 703 C CA . ILE A 1 90 ? -17.852 11.151 18.723 1.00 91.31 90 ILE A CA 1
ATOM 704 C C . ILE A 1 90 ? -18.224 12.384 19.542 1.00 91.31 90 ILE A C 1
ATOM 706 O O . ILE A 1 90 ? -19.301 12.466 20.125 1.00 91.31 90 ILE A O 1
ATOM 710 N N . VAL A 1 91 ? -17.354 13.392 19.517 1.00 89.94 91 VAL A N 1
ATOM 711 C CA . VAL A 1 91 ? -17.629 14.685 20.147 1.00 89.94 91 VAL A CA 1
ATOM 712 C C . VAL A 1 91 ? -18.605 15.477 19.282 1.00 89.94 91 VAL A C 1
ATOM 714 O O . VAL A 1 91 ? -18.339 15.755 18.111 1.00 89.94 91 VAL A O 1
ATOM 717 N N . LEU A 1 92 ? -19.735 15.871 19.869 1.00 91.12 92 LEU A N 1
ATOM 718 C CA . LEU A 1 92 ? -20.679 16.773 19.216 1.00 91.12 92 LEU A CA 1
ATOM 719 C C . LEU A 1 92 ? -20.027 18.135 18.973 1.00 91.12 92 LEU A C 1
ATOM 721 O O . LEU A 1 92 ? -19.379 18.686 19.861 1.00 91.12 92 LEU A O 1
ATOM 725 N N . TYR A 1 93 ? -20.275 18.719 17.799 1.00 92.75 93 TYR A N 1
ATOM 726 C CA . TYR A 1 93 ? -19.753 20.041 17.431 1.00 92.75 93 TYR A CA 1
ATOM 727 C C . TYR A 1 93 ? -20.053 21.132 18.471 1.00 92.75 93 TYR A C 1
ATOM 729 O O . TYR A 1 93 ? -19.236 22.025 18.669 1.00 92.75 93 TYR A O 1
ATOM 737 N N . SER A 1 94 ? -21.193 21.049 19.165 1.00 93.25 94 SER A N 1
ATOM 738 C CA . SER A 1 94 ? -21.582 21.974 20.240 1.00 93.25 94 SER A CA 1
ATOM 739 C C . SER A 1 94 ? -20.637 21.970 21.443 1.00 93.25 94 SER A C 1
ATOM 741 O O . SER A 1 94 ? -20.602 22.944 22.189 1.00 93.25 94 SER A O 1
ATOM 743 N N . ASN A 1 95 ? -19.898 20.878 21.641 1.00 90.50 95 ASN A N 1
ATOM 744 C CA . ASN A 1 95 ? -19.049 20.645 22.805 1.00 90.50 95 ASN A CA 1
ATOM 745 C C . ASN A 1 95 ? -17.570 20.943 22.507 1.00 90.50 95 ASN A C 1
ATOM 747 O O . ASN A 1 95 ? -16.718 20.734 23.368 1.00 90.50 95 ASN A O 1
ATOM 751 N N . ILE A 1 96 ? -17.255 21.415 21.295 1.00 91.94 96 ILE A N 1
ATOM 752 C CA . ILE A 1 96 ? -15.905 21.822 20.903 1.00 91.94 96 ILE A CA 1
ATOM 753 C C . ILE A 1 96 ? -15.653 23.244 21.443 1.00 91.94 96 ILE A C 1
ATOM 755 O O . ILE A 1 96 ? -16.433 24.149 21.130 1.00 91.94 96 ILE A O 1
ATOM 759 N N . PRO A 1 97 ? -14.599 23.470 22.254 1.00 89.12 97 PRO A N 1
ATOM 760 C CA . PRO A 1 97 ? -14.230 24.807 22.722 1.00 89.12 97 PRO A CA 1
ATOM 761 C C . PRO A 1 97 ? -13.955 25.768 21.556 1.00 89.12 97 PRO A C 1
ATOM 763 O O . PRO A 1 97 ? -13.443 25.347 20.518 1.00 89.12 97 PRO A O 1
ATOM 766 N N . LYS A 1 98 ? -14.289 27.052 21.739 1.00 79.94 98 LYS A N 1
ATOM 767 C CA . LYS A 1 98 ? -13.958 28.122 20.783 1.00 79.94 98 LYS A CA 1
ATOM 768 C C . LYS A 1 98 ? -12.496 28.533 20.868 1.00 79.94 98 LYS A C 1
ATOM 770 O O . LYS A 1 98 ? -11.984 28.598 22.007 1.00 79.94 98 LYS A O 1
#

InterPro domains:
  IPR002618 UDPGP family [PF01704] (58-96)
  IPR029044 Nucleotide-diphospho-sugar transferases [G3DSA:3.90.550.10] (18-98)

Organism: NCBI:txid41804

Radius of gyration: 26.07 Å; chains: 1; bounding box: 39×93×42 Å

pLDDT: mean 85.08, std 15.67, range [38.97, 98.25]

Sequence (98 aa):
MTTDATTPPSHRSHTLSTLDFQGASSAAAANVMRTELNRLIAQVKGEGDRKLFQNEMGNFFLLFNRWLAEKSKGTKIDWDKVKSPPEDQIVLYSNIPK

Foldseek 3Di:
DDDDDDDDDDPPPCPPVVVVVLVVVLVVVLVVLVVVLVVVLVPDPDPVVSVVSNVVSVVVSVVSSVCSVCVVVVDDDPVVPDDDDDPVVDDDPVRDDD